Protein AF-A0A2M7UAZ3-F1 (afdb_monomer)

pLDDT: mean 71.99, std 10.1, range [45.09, 84.94]

Secondary structure (DSSP, 8-state):
-GGGS---HHHHHHHHHHHHHHHHHHHHHHTTT-HHHHHHHHHHHHHHHHHHHHHTT--THHHHHHHHHHHHHHHHHHTT---

Foldseek 3Di:
DPVPDPPDVVVVLVVVLVVVLVVLVVLCLVCVVPVVVSVVVLVVVLVVQVVVCVVVVPDPSNNVSSVVSSVVVVVCVVVVNRD

Mean predicted aligned error: 8.97 Å

Organism: NCBI:txid1974822

Solvent-accessible surface area (backbone atoms only — not comparable to full-atom values): 4756 Å² total; per-residue (Å²): 125,75,88,82,52,92,64,60,68,65,59,58,34,57,65,46,44,56,63,50,48,52,52,55,47,50,43,38,44,75,26,59,92,42,56,69,57,30,53,51,51,50,50,51,52,51,52,51,51,51,50,51,38,60,74,64,68,52,64,72,62,51,54,53,44,52,52,50,52,54,50,54,50,50,51,40,50,72,74,64,48,85,100

Structure (mmCIF, N/CA/C/O backbone):
data_AF-A0A2M7UAZ3-F1
#
_entry.id   AF-A0A2M7UAZ3-F1
#
loop_
_atom_site.group_PDB
_atom_site.id
_atom_site.type_symbol
_atom_site.label_atom_id
_atom_site.label_alt_id
_atom_site.label_comp_id
_atom_site.label_asym_id
_atom_site.label_entity_id
_atom_site.label_seq_id
_atom_site.pdbx_PDB_ins_code
_atom_site.Cartn_x
_atom_site.Cartn_y
_atom_site.Cartn_z
_atom_site.occupancy
_atom_site.B_iso_or_equiv
_atom_site.auth_seq_id
_atom_site.auth_comp_id
_atom_site.auth_asym_id
_atom_site.auth_atom_id
_atom_site.pdbx_PDB_model_num
ATOM 1 N N . PHE A 1 1 ? -13.720 -15.959 9.122 1.00 46.09 1 PHE A N 1
ATOM 2 C CA . PHE A 1 1 ? -14.077 -15.910 10.560 1.00 46.09 1 PHE A CA 1
ATOM 3 C C . PHE A 1 1 ? -13.433 -14.746 11.349 1.00 46.09 1 PHE A C 1
ATOM 5 O O . PHE A 1 1 ? -13.936 -14.398 12.409 1.00 46.09 1 PHE A O 1
ATOM 12 N N . VAL A 1 2 ? -12.395 -14.060 10.838 1.00 45.09 2 VAL A N 1
ATOM 13 C CA . VAL A 1 2 ? -11.653 -13.004 11.577 1.00 45.09 2 VAL A CA 1
ATOM 14 C C . VAL A 1 2 ? -12.390 -11.650 11.676 1.00 45.09 2 VAL A C 1
ATOM 16 O O . VAL A 1 2 ? -12.287 -10.947 12.681 1.00 45.09 2 VAL A O 1
ATOM 19 N N . PHE A 1 3 ? -13.216 -11.284 10.688 1.00 48.59 3 PHE A N 1
ATOM 20 C CA . PHE A 1 3 ? -13.917 -9.988 10.678 1.00 48.59 3 PHE A CA 1
ATOM 21 C C . PHE A 1 3 ? -15.007 -9.829 11.756 1.00 48.59 3 PHE A C 1
ATOM 23 O O . PHE A 1 3 ? -15.319 -8.691 12.110 1.00 48.59 3 PHE A O 1
ATOM 30 N N . LYS A 1 4 ? -15.522 -10.929 12.329 1.00 47.53 4 LYS A N 1
ATOM 31 C CA . LYS A 1 4 ? -16.606 -10.938 13.335 1.00 47.53 4 LYS A CA 1
ATOM 32 C C . LYS A 1 4 ? -16.136 -10.815 14.791 1.00 47.53 4 LYS A C 1
ATOM 34 O O . LYS A 1 4 ? -16.963 -10.630 15.674 1.00 47.53 4 LYS A O 1
ATOM 39 N N . SER A 1 5 ? -14.832 -10.903 15.057 1.00 45.50 5 SER A N 1
ATOM 40 C CA . SER A 1 5 ? -14.324 -10.922 16.434 1.00 45.50 5 SER A CA 1
ATOM 41 C C . SER A 1 5 ? -14.084 -9.507 16.989 1.00 45.50 5 SER A C 1
ATOM 43 O O . SER A 1 5 ? -13.649 -8.621 16.239 1.00 45.50 5 SER A O 1
ATOM 45 N N . LYS A 1 6 ? -14.331 -9.309 18.299 1.00 49.19 6 LYS A N 1
ATOM 46 C CA . LYS A 1 6 ? -14.089 -8.086 19.115 1.00 49.19 6 LYS A CA 1
ATOM 47 C C . LYS A 1 6 ? -12.595 -7.713 19.246 1.00 49.19 6 LYS A C 1
ATOM 49 O O . LYS A 1 6 ? -12.200 -6.984 20.151 1.00 49.19 6 LYS A O 1
ATOM 54 N N . LEU A 1 7 ? -11.741 -8.213 18.358 1.00 50.94 7 LEU A N 1
ATOM 55 C CA . LEU A 1 7 ? -10.329 -7.855 18.315 1.00 50.94 7 LEU A CA 1
ATOM 56 C C . LEU A 1 7 ? -10.203 -6.378 17.948 1.00 50.94 7 LEU A C 1
ATOM 58 O O . LEU A 1 7 ? -10.772 -5.938 16.941 1.00 50.94 7 LEU A O 1
ATOM 62 N N . LYS A 1 8 ? -9.467 -5.632 18.787 1.00 57.16 8 LYS A N 1
ATOM 63 C CA . LYS A 1 8 ? -9.134 -4.222 18.558 1.00 57.16 8 LYS A CA 1
ATOM 64 C C . LYS A 1 8 ? -8.719 -4.057 17.102 1.00 57.16 8 LYS A C 1
ATOM 66 O O . LYS A 1 8 ? -7.947 -4.858 16.579 1.00 57.16 8 LYS A O 1
ATOM 71 N N . THR A 1 9 ? -9.227 -3.008 16.469 1.00 61.22 9 THR A N 1
ATOM 72 C CA . THR A 1 9 ? -9.005 -2.658 15.063 1.00 61.22 9 THR A CA 1
ATOM 73 C C . THR A 1 9 ? -7.552 -2.819 14.604 1.00 61.22 9 THR A C 1
ATOM 75 O O . THR A 1 9 ? -7.308 -3.195 13.464 1.00 61.22 9 THR A O 1
ATOM 78 N N . LEU A 1 10 ? -6.610 -2.610 15.523 1.00 58.72 10 LEU A N 1
ATOM 79 C CA . LEU A 1 10 ? -5.176 -2.818 15.360 1.00 58.72 10 LEU A CA 1
ATOM 80 C C . LEU A 1 10 ? -4.789 -4.213 14.864 1.00 58.72 10 LEU A C 1
ATOM 82 O O . LEU A 1 10 ? -4.062 -4.320 13.884 1.00 58.72 10 LEU A O 1
ATOM 86 N N . TYR A 1 11 ? -5.343 -5.276 15.443 1.00 62.34 11 TYR A N 1
ATOM 87 C CA . TYR A 1 11 ? -5.042 -6.640 15.002 1.00 62.34 11 TYR A CA 1
ATOM 88 C C . TYR A 1 11 ? -5.577 -6.928 13.598 1.00 62.34 11 TYR A C 1
ATOM 90 O O . TYR A 1 11 ? -4.912 -7.593 12.812 1.00 62.34 11 TYR A O 1
ATOM 98 N N . LYS A 1 12 ? -6.757 -6.398 13.251 1.00 63.59 12 LYS A N 1
ATOM 99 C CA . LYS A 1 12 ? -7.310 -6.554 11.896 1.00 63.59 12 LYS A CA 1
ATOM 100 C C . LYS A 1 12 ? -6.513 -5.760 10.863 1.00 63.59 12 LYS A C 1
ATOM 102 O O . LYS A 1 12 ? -6.355 -6.240 9.751 1.00 63.59 12 LYS A O 1
ATOM 107 N N . ALA A 1 13 ? -5.996 -4.590 11.237 1.00 64.31 13 ALA A N 1
ATOM 108 C CA . ALA A 1 13 ? -5.139 -3.785 10.374 1.00 64.31 13 ALA A CA 1
ATOM 109 C C . ALA A 1 13 ? -3.797 -4.488 10.103 1.00 64.31 13 ALA A C 1
ATOM 111 O O . ALA A 1 13 ? -3.412 -4.610 8.947 1.00 64.31 13 ALA A O 1
ATOM 112 N N . ILE A 1 14 ? -3.144 -5.043 11.133 1.00 69.19 14 ILE A N 1
ATOM 113 C CA . ILE A 1 14 ? -1.895 -5.817 10.984 1.00 69.19 14 ILE A CA 1
ATOM 114 C C . ILE A 1 14 ? -2.129 -7.098 10.175 1.00 69.19 14 ILE A C 1
ATOM 116 O O . ILE A 1 14 ? -1.333 -7.457 9.319 1.00 69.19 14 ILE A O 1
ATOM 120 N N . TYR A 1 15 ? -3.250 -7.790 10.381 1.00 73.00 15 TYR A N 1
ATOM 121 C CA . TYR A 1 15 ? -3.553 -8.963 9.559 1.00 73.00 15 TYR A CA 1
ATOM 122 C C . TYR A 1 15 ? -3.826 -8.594 8.095 1.00 73.00 15 TYR A C 1
ATOM 124 O O . TYR A 1 15 ? -3.693 -9.433 7.214 1.00 73.00 15 TYR A O 1
ATOM 132 N N . MET A 1 16 ? -4.219 -7.346 7.830 1.00 70.81 16 MET A N 1
ATOM 133 C CA . MET A 1 16 ? -4.472 -6.843 6.486 1.00 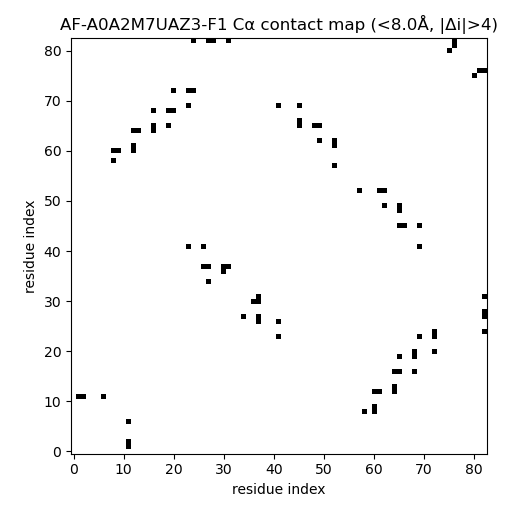70.81 16 MET A CA 1
ATOM 134 C C . MET A 1 16 ? -3.194 -6.353 5.798 1.00 70.81 16 MET A C 1
ATOM 136 O O . MET A 1 16 ? -3.145 -6.415 4.575 1.00 70.81 16 MET A O 1
ATOM 140 N N . THR A 1 17 ? -2.152 -5.934 6.530 1.00 73.56 17 THR A N 1
ATOM 141 C CA . THR A 1 17 ? -0.888 -5.488 5.913 1.00 73.56 17 THR A CA 1
ATOM 142 C C . THR A 1 17 ? -0.185 -6.606 5.163 1.00 73.56 17 THR A C 1
ATOM 144 O O . THR A 1 17 ? 0.327 -6.354 4.081 1.00 73.56 17 THR A O 1
ATOM 147 N N . VAL A 1 18 ? -0.199 -7.833 5.688 1.00 76.81 18 VAL A N 1
ATOM 148 C CA . VAL A 1 18 ? 0.436 -8.996 5.047 1.00 76.81 18 VAL A CA 1
ATOM 149 C C . VAL A 1 18 ? -0.159 -9.289 3.660 1.00 76.81 18 VAL A C 1
ATOM 151 O O . VAL A 1 18 ? 0.589 -9.245 2.686 1.00 76.81 18 VAL A O 1
ATOM 154 N N . PRO A 1 19 ? -1.477 -9.529 3.500 1.00 79.06 19 PRO A N 1
ATOM 155 C CA . PRO A 1 19 ? -2.057 -9.760 2.183 1.00 79.06 19 PRO A CA 1
ATOM 156 C C . PRO A 1 19 ? -1.955 -8.529 1.278 1.00 79.06 19 PRO A C 1
ATOM 158 O O . PRO A 1 19 ? -1.780 -8.696 0.076 1.00 79.06 19 PRO A O 1
ATOM 161 N N . LEU A 1 20 ? -2.005 -7.303 1.823 1.00 79.06 20 LEU A N 1
ATOM 162 C CA . LEU A 1 20 ? -1.776 -6.098 1.021 1.00 79.06 20 LEU A CA 1
ATOM 163 C C . LEU A 1 20 ? -0.360 -6.094 0.436 1.00 79.06 20 LEU A C 1
ATOM 165 O O . LEU A 1 20 ? -0.195 -5.924 -0.767 1.00 79.06 20 LEU A O 1
ATOM 169 N N . ALA A 1 21 ? 0.649 -6.320 1.278 1.00 78.38 21 ALA A N 1
ATOM 170 C CA . ALA A 1 21 ? 2.047 -6.343 0.874 1.00 78.38 21 ALA A CA 1
ATOM 171 C C . ALA A 1 21 ? 2.299 -7.427 -0.176 1.00 78.38 21 ALA A C 1
ATOM 173 O O . ALA A 1 21 ? 2.929 -7.144 -1.186 1.00 78.38 21 ALA A O 1
ATOM 174 N N . VAL A 1 22 ? 1.733 -8.626 -0.001 1.00 81.50 22 VAL A N 1
ATOM 175 C CA . VAL A 1 22 ? 1.838 -9.710 -0.991 1.00 81.50 22 VAL A CA 1
ATOM 176 C C . VAL A 1 22 ? 1.259 -9.292 -2.344 1.00 81.50 22 VAL A C 1
ATOM 178 O O . VAL A 1 22 ? 1.884 -9.553 -3.368 1.00 81.50 22 VAL A O 1
ATOM 181 N N . VAL A 1 23 ? 0.107 -8.613 -2.373 1.00 80.94 23 VAL A N 1
ATOM 182 C CA . VAL A 1 23 ? -0.489 -8.118 -3.626 1.00 80.94 23 VAL A CA 1
ATOM 183 C C . VAL A 1 23 ? 0.410 -7.074 -4.285 1.00 80.94 23 VAL A C 1
ATOM 185 O O . VAL A 1 23 ? 0.696 -7.188 -5.474 1.00 80.94 23 VAL A O 1
ATOM 188 N N . PHE A 1 24 ? 0.897 -6.087 -3.529 1.00 76.31 24 PHE A N 1
ATOM 189 C CA . PHE A 1 24 ? 1.772 -5.045 -4.073 1.00 76.31 2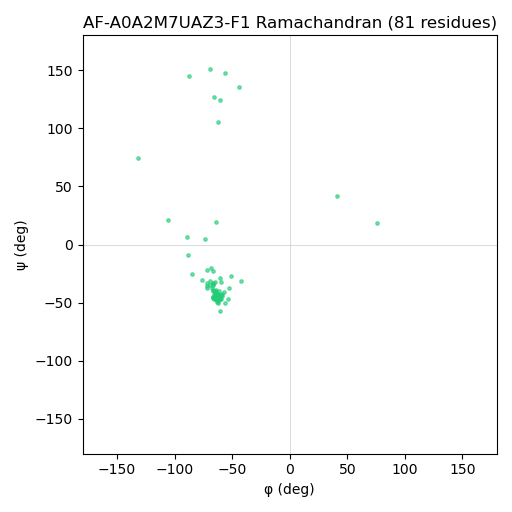4 PHE A CA 1
ATOM 190 C C . PHE A 1 24 ? 3.113 -5.597 -4.570 1.00 76.31 24 PHE A C 1
ATOM 192 O O . PHE A 1 24 ? 3.549 -5.228 -5.657 1.00 76.31 24 PHE A O 1
ATOM 199 N N . VAL A 1 25 ? 3.738 -6.504 -3.818 1.00 77.38 25 VAL A N 1
ATOM 200 C CA . VAL A 1 25 ? 4.987 -7.170 -4.216 1.00 77.38 25 VAL A CA 1
ATOM 201 C C . VAL A 1 25 ? 4.763 -8.039 -5.450 1.00 77.38 25 VAL A C 1
ATOM 203 O O . VAL A 1 25 ? 5.538 -7.956 -6.394 1.00 77.38 25 VAL A O 1
ATOM 206 N N . SER A 1 26 ? 3.665 -8.799 -5.507 1.00 80.50 26 SER A N 1
ATOM 207 C CA . SER A 1 26 ? 3.339 -9.613 -6.687 1.00 80.50 26 SER A CA 1
ATOM 208 C C . SER A 1 26 ? 3.149 -8.750 -7.935 1.00 80.50 26 SER A C 1
ATOM 210 O O . SER A 1 26 ? 3.626 -9.116 -9.004 1.00 80.50 26 SER A O 1
ATOM 212 N N . ILE A 1 27 ? 2.497 -7.588 -7.811 1.00 76.44 27 ILE A N 1
ATOM 213 C CA . ILE A 1 27 ? 2.370 -6.618 -8.912 1.00 76.44 27 ILE A CA 1
ATOM 214 C C . ILE A 1 27 ? 3.745 -6.073 -9.303 1.00 76.44 27 ILE A C 1
ATOM 216 O O . ILE A 1 27 ? 4.036 -5.962 -10.491 1.00 76.44 27 ILE A O 1
ATOM 220 N N . GLY A 1 28 ? 4.591 -5.772 -8.320 1.00 71.62 28 GLY A N 1
ATOM 221 C CA . GLY A 1 28 ? 5.966 -5.345 -8.538 1.00 71.62 28 GLY A CA 1
ATOM 222 C C . GLY A 1 28 ? 6.775 -6.348 -9.363 1.00 71.62 28 GLY A C 1
ATOM 223 O O . GLY A 1 28 ? 7.336 -5.972 -10.388 1.00 71.62 28 GLY A O 1
ATOM 224 N N . ILE A 1 29 ? 6.753 -7.623 -8.972 1.00 77.31 29 ILE A N 1
ATOM 225 C CA . ILE A 1 29 ? 7.441 -8.717 -9.675 1.00 77.31 29 ILE A CA 1
ATOM 226 C C . ILE A 1 29 ? 6.876 -8.886 -11.092 1.00 77.31 29 ILE A C 1
ATOM 228 O O . ILE A 1 29 ? 7.618 -8.974 -12.070 1.00 77.31 29 ILE A O 1
ATOM 232 N N . PHE A 1 30 ? 5.547 -8.900 -11.231 1.00 76.75 30 PHE A N 1
ATOM 233 C CA . PHE A 1 30 ? 4.896 -9.146 -12.521 1.00 76.75 30 PHE A CA 1
ATOM 234 C C . PHE A 1 30 ? 5.149 -8.018 -13.531 1.00 76.75 30 PHE A C 1
ATOM 236 O O . PHE A 1 30 ? 5.278 -8.264 -14.731 1.00 76.75 30 PHE A O 1
ATOM 243 N N . PHE A 1 31 ? 5.248 -6.780 -13.045 1.00 75.00 31 PHE A N 1
ATOM 244 C CA . PHE A 1 31 ? 5.495 -5.590 -13.855 1.00 75.00 31 PHE A CA 1
ATOM 245 C C . PHE A 1 31 ? 6.926 -5.056 -13.716 1.00 75.00 31 PHE A C 1
ATOM 247 O O . PHE A 1 31 ? 7.175 -3.909 -14.090 1.00 75.00 31 PHE A O 1
ATOM 254 N N . TYR A 1 32 ? 7.880 -5.886 -13.274 1.00 68.38 32 TYR A N 1
ATOM 255 C CA . TYR A 1 32 ? 9.291 -5.508 -13.102 1.00 68.38 32 TYR A CA 1
ATOM 256 C C . TYR A 1 32 ? 9.885 -4.877 -14.371 1.00 68.38 32 TYR A C 1
ATOM 258 O O . TYR A 1 32 ? 10.617 -3.892 -14.327 1.00 68.38 32 TYR A O 1
ATOM 266 N N . ARG A 1 33 ? 9.486 -5.388 -15.542 1.00 69.19 33 ARG A N 1
ATOM 267 C CA . ARG A 1 33 ? 9.936 -4.893 -16.852 1.00 69.19 33 ARG A CA 1
ATOM 268 C C . ARG A 1 33 ? 9.357 -3.523 -17.233 1.00 69.19 33 ARG A C 1
ATOM 270 O O . ARG A 1 33 ? 9.916 -2.838 -18.086 1.00 69.19 33 ARG A O 1
ATOM 277 N N . THR A 1 34 ? 8.236 -3.126 -16.636 1.00 76.88 34 THR A N 1
ATOM 278 C CA . THR A 1 34 ? 7.524 -1.870 -16.913 1.00 76.88 34 THR A CA 1
ATOM 279 C C . THR A 1 34 ? 7.190 -1.163 -15.595 1.00 76.88 34 THR A C 1
ATOM 281 O O . THR A 1 34 ? 6.023 -1.143 -15.185 1.00 76.88 34 THR A O 1
ATOM 284 N N . PRO A 1 35 ? 8.186 -0.548 -14.929 1.00 69.25 35 PRO A N 1
ATOM 285 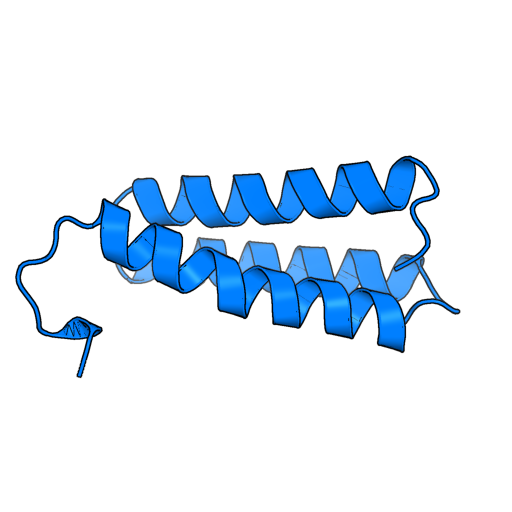C CA . PRO A 1 35 ? 8.014 0.041 -13.600 1.00 69.25 35 PRO A CA 1
ATOM 286 C C . PRO A 1 35 ? 6.939 1.133 -13.578 1.00 69.25 35 PRO A C 1
ATOM 288 O O . PRO A 1 35 ? 6.196 1.249 -12.608 1.00 69.25 35 PRO A O 1
ATOM 291 N N . LEU A 1 36 ? 6.767 1.877 -14.678 1.00 75.31 36 LEU A N 1
ATOM 292 C CA . LEU A 1 36 ? 5.703 2.878 -14.810 1.00 75.31 36 LEU A CA 1
ATOM 293 C C . LEU A 1 36 ? 4.299 2.283 -14.600 1.00 75.31 36 LEU A C 1
ATOM 295 O O . LEU A 1 36 ? 3.462 2.894 -13.938 1.00 75.31 36 LEU A O 1
ATOM 299 N N . VAL A 1 37 ? 4.047 1.084 -15.134 1.00 77.31 37 VAL A N 1
ATOM 300 C CA . VAL A 1 37 ? 2.750 0.397 -15.014 1.00 77.31 37 VAL A CA 1
ATOM 301 C C . VAL A 1 37 ? 2.547 -0.113 -13.588 1.00 77.31 37 VAL A C 1
ATOM 303 O O . VAL A 1 37 ? 1.441 -0.007 -13.056 1.00 77.31 37 VAL A O 1
ATOM 306 N N . ALA A 1 38 ? 3.616 -0.587 -12.939 1.00 74.56 38 ALA A N 1
ATOM 307 C CA . ALA A 1 38 ? 3.589 -1.013 -11.542 1.00 74.56 38 ALA A CA 1
ATOM 308 C C . ALA A 1 38 ? 3.221 0.148 -10.601 1.00 74.56 38 ALA A C 1
ATOM 310 O O . ALA A 1 38 ? 2.332 -0.001 -9.760 1.00 74.56 38 ALA A O 1
ATOM 311 N N . TYR A 1 39 ? 3.826 1.327 -10.788 1.00 75.06 39 TYR A N 1
ATOM 312 C CA . TYR A 1 39 ? 3.486 2.526 -10.014 1.00 75.06 39 TYR A CA 1
ATOM 313 C C . TYR A 1 39 ? 2.053 2.996 -10.273 1.00 75.06 39 TYR A C 1
ATOM 315 O O . TYR A 1 39 ? 1.347 3.356 -9.329 1.00 75.06 39 TYR A O 1
ATOM 323 N N . PHE A 1 40 ? 1.596 2.959 -11.528 1.00 82.19 40 PHE A N 1
ATOM 324 C CA . PHE A 1 40 ? 0.240 3.386 -11.874 1.00 82.19 40 PHE A CA 1
ATOM 325 C C . PHE A 1 40 ? -0.820 2.462 -11.258 1.00 82.19 40 PHE A C 1
ATOM 327 O O . PHE A 1 40 ? -1.762 2.936 -10.623 1.00 82.19 40 PHE A O 1
ATOM 334 N N . LEU A 1 41 ? -0.639 1.141 -11.372 1.00 80.12 41 LEU A N 1
ATOM 335 C CA . LEU A 1 41 ? -1.525 0.148 -10.757 1.00 80.12 41 LEU A CA 1
ATOM 336 C C . LEU A 1 41 ? -1.466 0.198 -9.230 1.00 80.12 41 LEU A C 1
ATOM 338 O O . LEU A 1 41 ? -2.510 0.173 -8.580 1.00 80.12 41 LEU A O 1
ATOM 342 N N . GLY A 1 42 ? -0.270 0.321 -8.652 1.00 78.56 42 GLY A N 1
ATOM 343 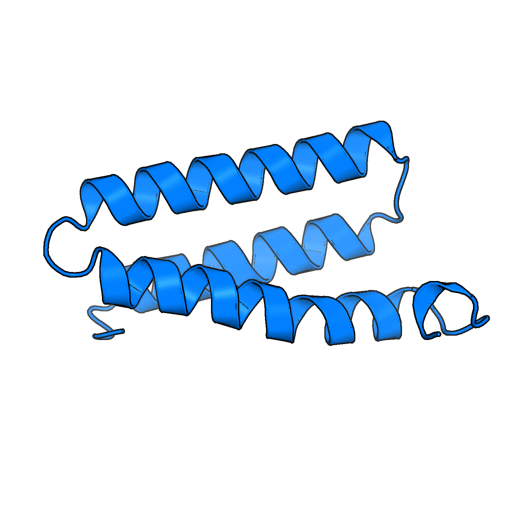C CA . GLY A 1 42 ? -0.094 0.453 -7.210 1.00 78.56 42 GLY A CA 1
ATOM 344 C C . GLY A 1 42 ? -0.778 1.707 -6.659 1.00 78.56 42 GLY A C 1
ATOM 345 O O . GLY A 1 42 ? -1.493 1.642 -5.654 1.00 78.56 42 GLY A O 1
ATOM 346 N N . GLY A 1 43 ? -0.642 2.837 -7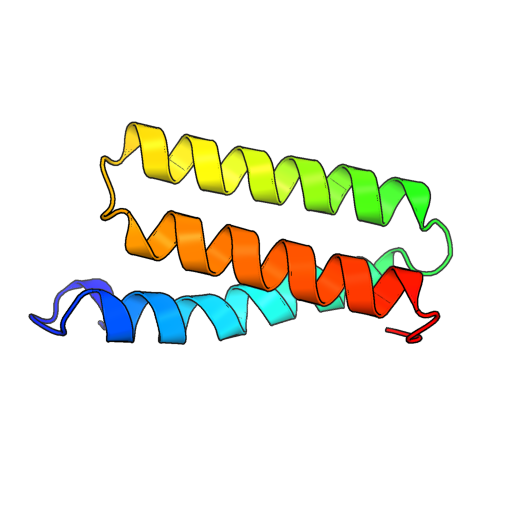.355 1.00 79.62 43 GLY A N 1
ATOM 347 C CA . GLY A 1 43 ? -1.343 4.078 -7.038 1.00 79.62 43 GLY A CA 1
ATOM 348 C C . GLY A 1 43 ? -2.860 3.918 -7.125 1.00 79.62 43 GLY A C 1
ATOM 349 O O . GLY A 1 43 ? -3.566 4.284 -6.187 1.00 79.62 43 GLY A O 1
ATOM 350 N N . LEU A 1 44 ? -3.364 3.297 -8.194 1.00 84.94 44 LEU A N 1
ATOM 351 C CA . LEU A 1 44 ? -4.797 3.082 -8.416 1.00 84.94 44 LEU A CA 1
ATOM 352 C C . LEU A 1 44 ? -5.410 2.151 -7.358 1.00 84.94 44 LEU A C 1
ATOM 354 O O . LEU A 1 44 ? -6.484 2.442 -6.829 1.00 84.94 44 LEU A O 1
ATOM 358 N N . ILE A 1 45 ? -4.702 1.087 -6.973 1.00 82.31 45 ILE A N 1
ATOM 359 C CA . ILE A 1 45 ? -5.105 0.177 -5.891 1.00 82.31 45 ILE A CA 1
ATOM 360 C C . ILE A 1 45 ? -5.111 0.903 -4.544 1.00 82.31 45 ILE A C 1
ATOM 362 O O . ILE A 1 45 ? -6.076 0.781 -3.788 1.00 82.31 45 ILE A O 1
ATOM 366 N N . THR A 1 46 ? -4.080 1.702 -4.257 1.00 82.12 46 THR A N 1
ATOM 367 C CA . THR A 1 46 ? -3.997 2.508 -3.028 1.00 82.12 46 THR A CA 1
ATOM 368 C C . THR A 1 46 ? -5.158 3.497 -2.943 1.00 82.12 46 THR A C 1
ATOM 370 O O . THR A 1 46 ? -5.846 3.562 -1.922 1.00 82.12 46 THR A O 1
ATOM 373 N N . PHE A 1 47 ? -5.435 4.219 -4.031 1.00 82.62 47 PHE A N 1
ATOM 374 C CA . PHE A 1 47 ? -6.545 5.167 -4.112 1.00 82.62 47 PHE A CA 1
ATOM 375 C C . PHE A 1 47 ? -7.901 4.467 -3.981 1.00 82.62 47 PHE A C 1
ATOM 377 O O . PHE A 1 47 ? -8.776 4.941 -3.256 1.00 82.62 47 PHE A O 1
ATOM 384 N N . GLY A 1 48 ? -8.062 3.306 -4.621 1.00 82.56 48 GLY A N 1
ATOM 385 C CA . GLY A 1 48 ? -9.262 2.479 -4.521 1.00 82.56 48 GLY A CA 1
ATOM 386 C C . GLY A 1 48 ? -9.513 1.973 -3.099 1.00 82.56 48 GLY A C 1
ATOM 387 O O . GLY A 1 48 ? -10.641 2.049 -2.611 1.00 82.56 48 GLY A O 1
ATOM 388 N N . LEU A 1 49 ? -8.468 1.525 -2.398 1.00 78.94 49 LEU A N 1
ATOM 389 C CA . LEU A 1 49 ? -8.532 1.112 -0.991 1.00 78.94 49 LEU A CA 1
ATOM 390 C C . LEU A 1 49 ? -8.883 2.282 -0.068 1.00 78.94 49 LEU A C 1
ATOM 392 O O . LEU A 1 49 ? -9.770 2.146 0.776 1.00 78.94 49 LEU A O 1
ATOM 396 N N . LEU A 1 50 ? -8.244 3.440 -0.255 1.00 80.75 50 LEU A N 1
ATOM 397 C CA . LEU A 1 50 ? -8.549 4.666 0.489 1.00 80.75 50 LEU A CA 1
ATOM 398 C C . LEU A 1 50 ? -10.006 5.095 0.281 1.00 80.75 50 LEU A C 1
ATOM 400 O O . LEU A 1 50 ? -10.719 5.352 1.253 1.00 80.75 50 LEU A O 1
ATOM 404 N N . TYR A 1 51 ? -10.478 5.102 -0.968 1.00 82.25 51 TYR A N 1
ATOM 405 C CA . TYR A 1 51 ? -11.863 5.427 -1.306 1.00 82.25 51 TYR A CA 1
ATOM 406 C C . TYR A 1 51 ? -12.851 4.416 -0.711 1.00 82.25 51 TYR A C 1
ATOM 408 O O . TYR A 1 51 ? -13.875 4.798 -0.138 1.00 82.25 51 TYR A O 1
ATOM 416 N N . HIS A 1 52 ? -12.533 3.122 -0.780 1.00 77.94 52 HIS A N 1
ATOM 417 C CA . HIS A 1 52 ? -13.351 2.077 -0.176 1.00 77.94 52 HIS A CA 1
ATOM 418 C C . HIS A 1 52 ? -13.450 2.267 1.344 1.00 77.94 52 HIS A C 1
ATOM 420 O O . HIS A 1 52 ? -14.548 2.224 1.905 1.00 77.94 52 HIS A O 1
ATOM 426 N N . PHE A 1 53 ? -12.343 2.556 2.028 1.00 76.69 53 PHE A N 1
ATOM 427 C CA . PHE A 1 53 ? -12.357 2.826 3.467 1.00 76.69 53 PHE A CA 1
ATOM 428 C C . PHE A 1 53 ? -13.100 4.111 3.832 1.00 76.69 53 PHE A C 1
ATOM 430 O O . PHE A 1 53 ? -13.775 4.124 4.871 1.00 76.69 53 PHE A O 1
ATOM 437 N N . TYR A 1 54 ? -13.049 5.128 2.966 1.00 77.12 54 TYR A N 1
ATOM 438 C CA . TYR A 1 54 ? -13.807 6.376 3.109 1.00 77.12 54 TYR A CA 1
ATOM 439 C C . TYR A 1 54 ? -15.300 6.116 3.073 1.00 77.12 54 TYR A C 1
ATOM 441 O O . TYR A 1 54 ? -16.033 6.500 3.989 1.00 77.12 54 TYR A O 1
ATOM 449 N N . ARG A 1 55 ? -15.742 5.340 2.086 1.00 78.56 55 ARG A N 1
ATOM 450 C CA . ARG A 1 55 ? -17.151 4.982 1.943 1.00 78.56 55 ARG A CA 1
ATOM 451 C C . ARG A 1 55 ? -17.651 4.088 3.077 1.00 78.56 55 ARG A C 1
ATOM 453 O O . ARG A 1 55 ? -18.788 4.221 3.516 1.00 78.56 55 ARG A O 1
ATOM 460 N N . THR A 1 56 ? -16.796 3.203 3.582 1.00 76.38 56 THR A N 1
ATOM 461 C CA . THR A 1 56 ? -17.176 2.204 4.592 1.00 76.38 56 THR A CA 1
ATOM 462 C C . THR A 1 56 ? -17.004 2.718 6.032 1.00 76.38 56 THR A C 1
ATOM 464 O O . THR A 1 56 ? -17.145 1.936 6.975 1.00 76.38 56 THR A O 1
ATOM 467 N N . LYS A 1 57 ? -16.670 4.013 6.214 1.00 68.81 57 LYS A N 1
ATOM 468 C CA . LYS A 1 57 ? -16.345 4.665 7.503 1.00 68.81 57 LYS A CA 1
ATOM 469 C C . LYS A 1 57 ? -15.481 3.779 8.407 1.00 68.81 57 LYS A C 1
ATOM 471 O O . LYS A 1 57 ? -15.727 3.643 9.609 1.00 68.81 57 LYS A O 1
ATOM 476 N N . LYS A 1 58 ? -14.489 3.107 7.814 1.00 69.56 58 LYS A N 1
ATOM 477 C CA . LYS A 1 58 ? -13.593 2.236 8.576 1.00 69.56 58 LYS A CA 1
ATOM 478 C C . LYS A 1 58 ? -12.710 3.098 9.482 1.00 69.56 58 LYS A C 1
ATOM 480 O O . LYS A 1 58 ? -12.429 4.247 9.151 1.00 69.56 58 LYS A O 1
ATOM 485 N N . PRO A 1 59 ? -12.270 2.561 10.628 1.00 72.62 59 PRO A N 1
ATOM 486 C CA . PRO A 1 59 ? -11.421 3.302 11.548 1.00 72.62 59 PRO A CA 1
ATOM 487 C C . PRO A 1 59 ? -10.152 3.818 10.863 1.00 72.62 59 PRO A C 1
ATOM 489 O O . PRO A 1 59 ? -9.578 3.130 10.016 1.00 72.62 59 PRO A O 1
ATOM 492 N N . TRP A 1 60 ? -9.675 4.978 11.310 1.00 68.81 60 TRP A N 1
ATOM 493 C CA . TRP A 1 60 ? -8.506 5.684 10.770 1.00 68.81 60 TRP A CA 1
ATOM 494 C C . TRP A 1 60 ? -7.243 4.809 10.639 1.00 68.81 60 TRP A C 1
ATOM 496 O O . TR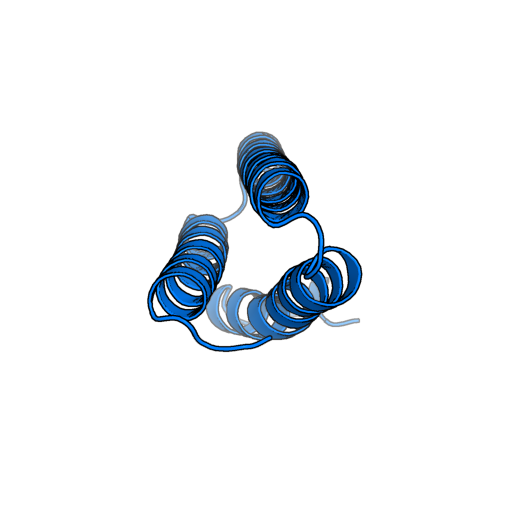P A 1 60 ? -6.426 4.989 9.743 1.00 68.81 60 TRP A O 1
ATOM 506 N N . LEU A 1 61 ? -7.139 3.772 11.470 1.00 68.56 61 LEU A N 1
ATOM 507 C CA . LEU A 1 61 ? -6.030 2.826 1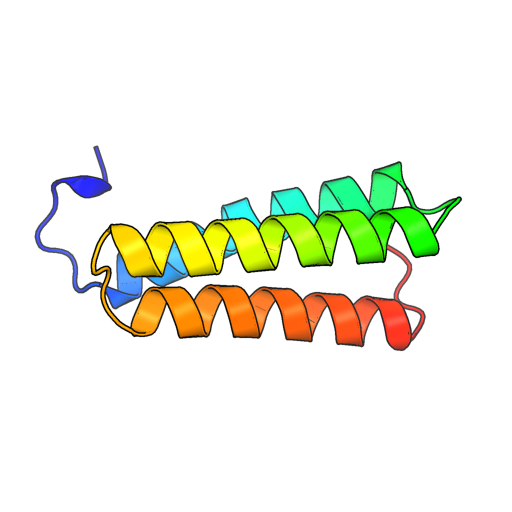1.474 1.00 68.56 61 LEU A CA 1
ATOM 508 C C . LEU A 1 61 ? -5.841 2.044 10.157 1.00 68.56 61 LEU A C 1
ATOM 510 O O . LEU A 1 61 ? -4.716 1.665 9.838 1.00 68.56 61 LEU A O 1
ATOM 514 N N . TYR A 1 62 ? -6.915 1.808 9.393 1.00 69.69 62 TYR A N 1
ATOM 515 C CA . TYR A 1 62 ? -6.827 1.143 8.084 1.00 69.69 62 TYR A CA 1
ATOM 516 C C . TYR A 1 62 ? -6.186 2.042 7.019 1.00 69.69 62 TYR A C 1
ATOM 518 O O . TYR A 1 62 ? -5.455 1.561 6.158 1.00 69.69 62 TYR A O 1
ATOM 526 N N . TYR A 1 63 ? -6.411 3.356 7.106 1.00 73.06 63 TYR A N 1
ATOM 527 C CA . TYR A 1 63 ? -5.762 4.332 6.229 1.00 73.06 63 TYR A CA 1
ATOM 528 C C . TYR A 1 63 ? -4.269 4.372 6.505 1.00 73.06 63 TYR A C 1
ATOM 530 O O . TYR A 1 63 ? -3.470 4.310 5.576 1.00 73.06 63 TYR A O 1
ATOM 538 N N . TYR A 1 64 ? -3.903 4.402 7.789 1.00 74.44 64 TYR A N 1
ATOM 539 C CA . TYR A 1 64 ? -2.508 4.402 8.206 1.00 74.44 64 TYR A CA 1
ATOM 540 C C . TYR A 1 64 ? -1.759 3.167 7.697 1.00 74.44 64 TYR A C 1
ATOM 542 O O . TYR A 1 64 ? -0.670 3.293 7.156 1.00 74.44 64 TYR A O 1
ATOM 550 N N . THR A 1 65 ? -2.358 1.978 7.801 1.00 74.75 65 THR A N 1
ATOM 551 C CA . THR A 1 65 ? -1.713 0.739 7.336 1.00 74.75 65 THR A CA 1
ATOM 552 C C . THR A 1 65 ? -1.542 0.689 5.822 1.00 74.75 65 THR A C 1
ATOM 554 O O . THR A 1 65 ? -0.481 0.281 5.361 1.00 74.75 65 THR A O 1
ATOM 557 N N . VAL A 1 66 ? -2.529 1.140 5.042 1.00 77.56 66 VAL A N 1
ATOM 558 C CA . VAL A 1 66 ? -2.392 1.195 3.575 1.00 77.56 66 VAL A CA 1
ATOM 559 C C . VAL A 1 66 ? -1.342 2.212 3.147 1.00 77.56 66 VAL A C 1
ATOM 561 O O . VAL A 1 66 ? -0.497 1.886 2.319 1.00 77.56 66 VAL A O 1
ATOM 564 N N . ILE A 1 67 ? -1.350 3.409 3.738 1.00 79.94 67 ILE A N 1
ATOM 565 C CA . ILE A 1 67 ? -0.356 4.448 3.438 1.00 79.94 67 ILE A CA 1
ATOM 566 C C . ILE A 1 67 ? 1.047 3.971 3.815 1.00 79.94 67 ILE A C 1
ATOM 568 O O . ILE A 1 67 ? 1.974 4.145 3.030 1.00 79.94 67 ILE A O 1
ATOM 572 N N . LEU A 1 68 ? 1.202 3.334 4.980 1.00 78.44 68 LEU A N 1
ATOM 573 C CA . LEU A 1 68 ? 2.487 2.817 5.440 1.00 78.44 68 LEU A CA 1
ATOM 574 C C . LEU A 1 68 ? 3.008 1.734 4.492 1.00 78.44 68 LEU A C 1
ATOM 576 O O . LEU A 1 68 ? 4.143 1.838 4.043 1.00 78.44 68 LEU A O 1
ATOM 580 N N . VAL A 1 69 ? 2.196 0.734 4.134 1.00 80.56 69 VAL A N 1
ATOM 581 C CA . VAL A 1 69 ? 2.616 -0.336 3.209 1.00 80.56 69 VAL A CA 1
ATOM 582 C C . VAL A 1 69 ? 2.967 0.230 1.832 1.00 80.56 69 VAL A C 1
ATOM 584 O O . VAL A 1 69 ? 4.019 -0.109 1.293 1.00 80.56 69 VAL A O 1
ATOM 587 N N . ALA A 1 70 ? 2.138 1.126 1.291 1.00 79.38 70 ALA A N 1
ATOM 588 C CA . ALA A 1 70 ? 2.388 1.756 -0.001 1.00 79.38 70 ALA A CA 1
ATOM 589 C C . ALA A 1 70 ? 3.688 2.575 0.003 1.00 79.38 70 ALA A C 1
ATOM 591 O O . ALA A 1 70 ? 4.504 2.415 -0.900 1.00 79.38 70 ALA A O 1
ATOM 592 N N . LEU A 1 71 ? 3.923 3.398 1.034 1.00 81.81 71 LEU A N 1
ATOM 593 C CA . LEU A 1 71 ? 5.165 4.166 1.170 1.00 81.81 71 LEU A CA 1
ATOM 594 C C . LEU A 1 71 ? 6.382 3.264 1.338 1.00 81.81 71 LEU A C 1
ATOM 596 O O . LEU A 1 71 ? 7.396 3.495 0.692 1.00 81.81 71 LEU A O 1
ATOM 600 N N . THR A 1 72 ? 6.284 2.239 2.183 1.00 81.62 72 THR A N 1
ATOM 601 C CA . THR A 1 72 ? 7.409 1.333 2.453 1.00 81.62 72 THR A CA 1
ATOM 602 C C . THR A 1 72 ? 7.837 0.628 1.171 1.00 81.62 72 THR A C 1
ATOM 604 O O . THR A 1 72 ? 9.021 0.609 0.856 1.00 81.62 72 THR A O 1
ATOM 607 N N . LEU A 1 73 ? 6.880 0.112 0.393 1.00 76.94 73 LEU A N 1
ATOM 608 C CA . LEU A 1 73 ? 7.168 -0.560 -0.875 1.00 76.94 73 LEU A CA 1
ATOM 609 C C . LEU A 1 73 ? 7.616 0.412 -1.972 1.00 76.94 73 LEU A C 1
ATOM 611 O O . LEU A 1 73 ? 8.509 0.074 -2.743 1.00 76.94 73 LEU A O 1
ATOM 615 N N . ALA A 1 74 ? 7.063 1.628 -2.022 1.00 75.50 74 ALA A N 1
ATOM 616 C CA . ALA A 1 74 ? 7.520 2.659 -2.953 1.00 75.50 74 ALA A CA 1
ATOM 617 C C . ALA A 1 74 ? 8.969 3.080 -2.666 1.00 75.50 74 ALA A C 1
ATOM 619 O O . ALA A 1 74 ? 9.774 3.163 -3.587 1.00 75.50 74 ALA A O 1
ATOM 620 N N . ILE A 1 75 ? 9.320 3.291 -1.394 1.00 78.69 75 ILE A N 1
ATOM 621 C CA . ILE A 1 75 ? 10.693 3.599 -0.975 1.00 78.69 75 ILE A CA 1
ATOM 622 C C . ILE A 1 75 ? 11.620 2.422 -1.294 1.00 78.69 75 ILE A C 1
ATOM 624 O O . ILE A 1 75 ? 12.697 2.637 -1.840 1.00 78.69 75 ILE A O 1
ATOM 628 N N . PHE A 1 76 ? 11.194 1.186 -1.014 1.00 75.50 76 PHE A N 1
ATOM 629 C CA . PHE A 1 76 ? 11.982 -0.012 -1.310 1.00 75.50 76 PHE A CA 1
ATOM 630 C C . PHE A 1 76 ? 12.273 -0.151 -2.812 1.00 75.50 76 PHE A C 1
ATOM 632 O O . PHE A 1 76 ? 13.415 -0.379 -3.203 1.00 75.50 76 PHE A O 1
ATOM 639 N N . SER A 1 77 ? 11.262 0.082 -3.654 1.00 68.56 77 SER A N 1
ATOM 640 C CA . SER A 1 77 ? 11.411 0.070 -5.111 1.00 68.56 77 SER A CA 1
ATOM 641 C C . SER A 1 77 ? 12.295 1.219 -5.621 1.00 68.56 77 SER A C 1
ATOM 643 O O . SER A 1 77 ? 13.119 1.008 -6.507 1.00 68.56 77 SER A O 1
ATOM 645 N N . LEU A 1 78 ? 12.187 2.423 -5.044 1.00 71.94 78 LEU A N 1
ATOM 646 C CA . LEU A 1 78 ? 13.024 3.579 -5.402 1.00 71.94 78 LEU A CA 1
ATOM 647 C C . LEU A 1 78 ? 14.490 3.424 -4.977 1.00 71.94 78 LEU A C 1
ATOM 649 O O . LEU A 1 78 ? 15.373 3.930 -5.665 1.00 71.94 78 LEU A O 1
ATOM 653 N N . MET A 1 79 ? 14.767 2.721 -3.875 1.00 76.88 79 MET A N 1
ATOM 654 C CA . MET A 1 79 ? 16.133 2.418 -3.425 1.00 76.88 79 MET A CA 1
ATOM 655 C C . MET A 1 79 ? 16.825 1.338 -4.273 1.00 76.88 79 MET A C 1
ATOM 657 O O . MET A 1 79 ? 17.944 0.942 -3.953 1.00 76.88 79 MET A O 1
ATOM 661 N N . GLY A 1 80 ? 16.190 0.870 -5.353 1.00 62.97 80 GLY A N 1
ATOM 662 C CA . GLY A 1 80 ? 16.736 -0.177 -6.212 1.00 62.97 80 GLY A CA 1
ATOM 663 C C . GLY A 1 80 ? 16.623 -1.570 -5.600 1.00 62.97 80 GLY A C 1
ATOM 664 O O . GLY A 1 80 ? 17.329 -2.476 -6.032 1.00 62.97 80 GLY A O 1
ATOM 665 N N . GLY A 1 81 ? 15.753 -1.748 -4.598 1.00 59.44 81 GLY A N 1
ATOM 666 C CA . GLY A 1 81 ? 15.357 -3.072 -4.150 1.00 59.44 81 GLY A CA 1
ATOM 667 C C . GLY A 1 81 ? 14.666 -3.787 -5.303 1.00 59.44 81 GLY A C 1
ATOM 668 O O . GLY A 1 81 ? 13.532 -3.452 -5.651 1.00 59.44 81 GLY A O 1
ATOM 669 N N . GLU A 1 82 ? 15.373 -4.735 -5.915 1.00 52.59 82 GLU A N 1
ATOM 670 C CA . GLU A 1 82 ? 14.773 -5.685 -6.841 1.00 52.59 82 GLU A CA 1
ATOM 671 C C . GLU A 1 82 ? 13.706 -6.464 -6.066 1.00 52.59 82 GLU A C 1
ATOM 673 O O . GLU A 1 82 ? 13.955 -6.986 -4.976 1.00 52.59 82 GLU A O 1
ATOM 678 N N . ILE A 1 83 ? 12.488 -6.434 -6.594 1.00 52.84 83 ILE A N 1
ATOM 679 C CA . ILE A 1 83 ? 11.302 -7.096 -6.047 1.00 52.84 83 ILE A CA 1
ATOM 680 C C . ILE A 1 83 ? 11.133 -8.431 -6.743 1.00 52.84 83 ILE A C 1
ATOM 682 O O . ILE A 1 83 ? 11.160 -8.424 -7.996 1.00 52.84 83 ILE A O 1
#

Radius of g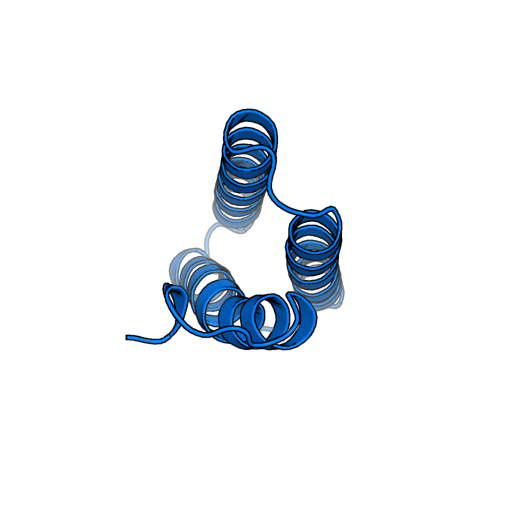yration: 13.74 Å; Cα contacts (8 Å, |Δi|>4): 45; chains: 1; bounding box: 34×22×36 Å

Sequence (83 aa):
FVFKSKLKTLYKAIYMTVPLAVVFVSIGIFFYRTPLVAYFLGGLITFGLLYHFYR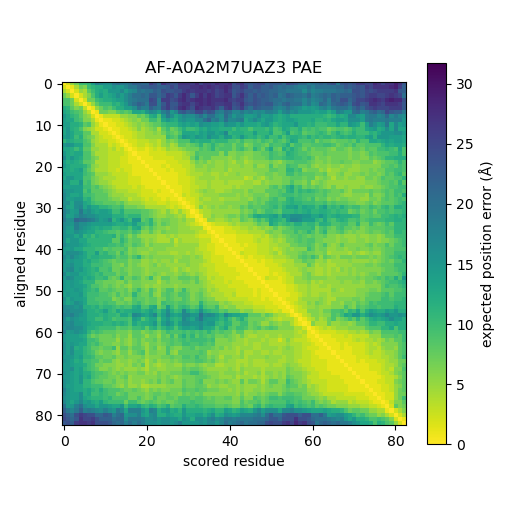TKKPWLYYYTVILVALTLAIFSLMGGEI